Protein AF-H2YHG1-F1 (afdb_monomer_lite)

Secondary structure (DSSP, 8-state):
-B--SSEEEE-SS-----HHHHHHHHTTT-EEEE-SSSSS-EEE-TTEEEE----BHHHHT--HHHHHHHHHHHHHHHHHHTT---EE-SSSSEEETTEEEEEEEEEEETTEEEEEEEEESS--GGGGGGS----

Structure (mmCIF, N/CA/C/O backbone):
data_AF-H2YHG1-F1
#
_entry.id   AF-H2YHG1-F1
#
loop_
_atom_site.group_PDB
_atom_site.id
_atom_site.type_symbol
_atom_site.label_atom_id
_atom_site.label_alt_id
_atom_site.label_comp_id
_atom_site.label_asym_id
_atom_site.label_entity_id
_atom_site.label_seq_id
_atom_site.pdbx_PDB_ins_code
_atom_site.Cartn_x
_atom_site.Cartn_y
_atom_site.Cartn_z
_atom_site.occupancy
_atom_site.B_iso_or_equiv
_atom_site.auth_seq_id
_atom_site.auth_comp_id
_atom_site.auth_asym_id
_atom_site.auth_atom_id
_atom_site.pdbx_PDB_model_num
ATOM 1 N N . MET A 1 1 ? -12.413 3.888 -5.440 1.00 96.19 1 MET A N 1
ATOM 2 C CA . MET A 1 1 ? -11.566 2.732 -5.803 1.00 96.19 1 MET A CA 1
ATOM 3 C C . MET A 1 1 ? -11.054 2.979 -7.203 1.00 96.19 1 MET A C 1
ATOM 5 O O . MET A 1 1 ? -11.830 3.485 -8.004 1.00 96.19 1 MET A O 1
ATOM 9 N N . LEU A 1 2 ? -9.779 2.710 -7.462 1.00 98.62 2 LEU A N 1
ATOM 10 C CA . LEU A 1 2 ? -9.117 3.015 -8.731 1.00 98.62 2 LEU A CA 1
ATOM 11 C C . LEU A 1 2 ? -7.874 2.135 -8.916 1.00 98.62 2 LEU A C 1
ATOM 13 O O . LEU A 1 2 ? -7.530 1.347 -8.036 1.00 98.62 2 LEU A O 1
ATOM 17 N N . GLN A 1 3 ? -7.209 2.307 -10.052 1.00 98.62 3 GLN A N 1
ATOM 18 C CA . GLN A 1 3 ? -5.830 1.885 -10.285 1.00 98.62 3 GLN A CA 1
ATOM 19 C C . GLN A 1 3 ? -5.043 3.120 -10.735 1.00 98.62 3 GLN A C 1
ATOM 21 O O . GLN A 1 3 ? -5.648 4.072 -11.234 1.00 98.62 3 GLN A O 1
ATOM 26 N N . HIS A 1 4 ? -3.728 3.103 -10.548 1.00 98.56 4 HIS A N 1
ATOM 27 C CA . HIS A 1 4 ? -2.835 4.145 -11.057 1.00 98.56 4 HIS A CA 1
ATOM 28 C C . HIS A 1 4 ? -2.071 3.641 -12.275 1.00 98.56 4 HIS A C 1
ATOM 30 O O . HIS A 1 4 ? -1.904 2.430 -12.446 1.00 98.56 4 HIS A O 1
ATOM 36 N N . ASP A 1 5 ? -1.562 4.573 -13.073 1.00 98.38 5 ASP A N 1
ATOM 37 C CA . ASP A 1 5 ? -0.407 4.301 -13.925 1.00 98.38 5 ASP A CA 1
ATOM 38 C C . ASP A 1 5 ? 0.816 3.950 -13.048 1.00 98.38 5 ASP A C 1
ATOM 40 O O . ASP A 1 5 ? 0.804 4.242 -11.846 1.00 98.38 5 ASP A O 1
ATOM 44 N N . PRO A 1 6 ? 1.854 3.281 -13.589 1.00 98.50 6 PRO A N 1
ATOM 45 C CA . PRO A 1 6 ? 3.027 2.889 -12.812 1.00 98.50 6 PRO A CA 1
ATOM 46 C C . PRO A 1 6 ? 3.644 4.070 -12.051 1.00 98.50 6 PRO A C 1
ATOM 48 O O . PRO A 1 6 ? 4.132 5.023 -12.651 1.00 98.50 6 PRO A O 1
ATOM 51 N N . VAL A 1 7 ? 3.637 4.004 -10.720 1.00 98.38 7 VAL A N 1
ATOM 52 C CA . VAL A 1 7 ? 4.148 5.068 -9.851 1.00 98.38 7 VAL A CA 1
ATOM 53 C C . VAL A 1 7 ? 4.741 4.501 -8.569 1.00 98.38 7 VAL A C 1
ATOM 55 O O . VAL A 1 7 ? 4.136 3.685 -7.868 1.00 98.38 7 VAL A O 1
ATOM 58 N N . TYR A 1 8 ? 5.920 4.996 -8.213 1.00 97.06 8 TYR A N 1
ATOM 59 C CA . TYR A 1 8 ? 6.500 4.823 -6.894 1.00 97.06 8 TYR A CA 1
ATOM 60 C C . TYR A 1 8 ? 6.147 6.010 -6.014 1.00 97.06 8 TYR A C 1
ATOM 62 O O . TYR A 1 8 ? 6.361 7.167 -6.376 1.00 97.06 8 TYR A O 1
ATOM 70 N N . THR A 1 9 ? 5.629 5.732 -4.820 1.00 95.56 9 THR A N 1
ATOM 71 C CA . THR A 1 9 ? 5.363 6.778 -3.829 1.00 95.56 9 THR A CA 1
ATOM 72 C C . THR A 1 9 ? 6.234 6.584 -2.605 1.00 95.56 9 THR A C 1
ATOM 74 O O . THR A 1 9 ? 6.329 5.469 -2.096 1.00 95.56 9 THR A O 1
ATOM 77 N N . VAL A 1 10 ? 6.829 7.655 -2.086 1.00 93.62 10 VAL A N 1
ATOM 78 C CA . VAL A 1 10 ? 7.582 7.643 -0.821 1.00 93.62 10 VAL A CA 1
ATOM 79 C C . VAL A 1 10 ? 6.740 8.296 0.268 1.00 93.62 10 VAL A C 1
ATOM 81 O O . VAL A 1 10 ? 6.218 9.396 0.076 1.00 93.62 10 VAL A O 1
ATOM 84 N N . GLY A 1 11 ? 6.558 7.593 1.388 1.00 91.44 11 GLY A N 1
ATOM 85 C CA . GLY A 1 11 ? 5.838 8.102 2.556 1.00 91.44 11 GLY A CA 1
ATOM 86 C C . GLY A 1 11 ? 6.729 8.890 3.522 1.00 91.44 11 GLY A C 1
ATOM 87 O O . GLY A 1 11 ? 7.897 9.157 3.258 1.00 91.44 11 GLY A O 1
ATOM 88 N N . LEU A 1 12 ? 6.167 9.236 4.681 1.00 87.31 12 LEU A N 1
ATOM 89 C CA . LEU A 1 12 ? 6.824 10.023 5.732 1.00 87.31 12 LEU A CA 1
ATOM 90 C C . LEU A 1 12 ? 7.974 9.290 6.425 1.00 87.31 12 LEU A C 1
ATOM 92 O O . LEU A 1 12 ? 8.862 9.930 6.983 1.00 87.31 12 LEU A O 1
ATOM 96 N N . ARG A 1 13 ? 7.949 7.952 6.446 1.00 77.56 13 ARG A N 1
ATOM 97 C CA . ARG A 1 13 ? 9.102 7.181 6.910 1.00 77.56 13 ARG A CA 1
ATOM 98 C C . ARG A 1 13 ? 10.020 7.080 5.698 1.00 77.56 13 ARG A C 1
ATOM 100 O O . ARG A 1 13 ? 9.775 6.278 4.812 1.00 77.56 13 ARG A O 1
ATOM 107 N N . SER A 1 14 ? 11.020 7.940 5.600 1.00 62.66 14 SER A N 1
ATOM 108 C CA . SER A 1 14 ? 11.969 7.888 4.491 1.00 62.66 14 SER A CA 1
ATOM 109 C C . SER A 1 14 ? 13.241 7.171 4.932 1.00 62.66 14 SER A C 1
ATOM 111 O O . SER A 1 14 ? 13.917 7.632 5.854 1.00 62.66 14 SER A O 1
ATOM 113 N N . SER A 1 15 ? 13.618 6.098 4.235 1.00 60.28 15 SER A N 1
ATOM 114 C CA . SER A 1 15 ? 15.033 5.944 3.892 1.00 60.28 15 SER A CA 1
ATOM 115 C C . SER A 1 15 ? 15.397 7.108 2.964 1.00 60.28 15 SER A C 1
ATOM 117 O O . SER A 1 15 ? 14.546 7.579 2.206 1.00 60.28 15 SER A O 1
ATOM 119 N N . VAL A 1 16 ? 16.615 7.637 3.064 1.00 66.38 16 VAL A N 1
ATOM 120 C CA . VAL A 1 16 ? 17.085 8.710 2.176 1.00 66.38 16 VAL A CA 1
ATOM 121 C C . VAL A 1 16 ? 17.118 8.151 0.751 1.00 66.38 16 VAL A C 1
ATOM 123 O O . VAL A 1 16 ? 18.079 7.485 0.394 1.00 66.38 16 VAL A O 1
ATOM 126 N N . TYR A 1 17 ? 16.052 8.367 -0.028 1.00 80.94 17 TYR A N 1
ATOM 127 C CA . TYR A 1 17 ? 16.046 8.068 -1.459 1.00 80.94 17 TYR A CA 1
ATOM 128 C C . TYR A 1 17 ? 16.844 9.161 -2.160 1.00 80.94 17 TYR A C 1
ATOM 130 O O . TYR A 1 17 ? 16.461 10.335 -2.151 1.00 80.94 17 TYR A O 1
ATOM 138 N N . THR A 1 18 ? 17.981 8.764 -2.708 1.00 86.00 18 THR A N 1
ATOM 139 C CA . THR A 1 18 ? 18.874 9.626 -3.473 1.00 86.00 18 THR A CA 1
ATOM 140 C C . THR A 1 18 ? 18.242 10.003 -4.813 1.00 86.00 18 THR A C 1
ATOM 142 O O . THR A 1 18 ? 17.401 9.282 -5.354 1.00 86.00 18 THR A O 1
ATOM 145 N N . GLU A 1 19 ? 18.687 11.118 -5.393 1.00 88.06 19 GLU A N 1
ATOM 146 C CA . GLU A 1 19 ? 18.271 11.534 -6.742 1.00 88.06 19 GLU A CA 1
ATOM 147 C C . GLU A 1 19 ? 18.597 10.469 -7.804 1.00 88.06 19 GLU A C 1
ATOM 149 O O . GLU A 1 19 ? 17.872 10.323 -8.789 1.00 88.06 19 GLU A O 1
ATOM 154 N N . GLN A 1 20 ? 19.656 9.679 -7.588 1.00 90.81 20 GLN A N 1
ATOM 155 C CA . GLN A 1 20 ? 20.024 8.578 -8.476 1.00 90.81 20 GLN A CA 1
ATOM 156 C C . GLN A 1 20 ? 19.014 7.427 -8.413 1.00 90.81 20 GLN A C 1
ATOM 158 O O . GLN A 1 20 ? 18.639 6.887 -9.453 1.00 90.81 20 GLN A O 1
ATOM 163 N N . GLU A 1 21 ? 18.564 7.040 -7.218 1.00 90.56 21 GLU A N 1
ATOM 164 C CA . GLU A 1 21 ? 17.547 5.995 -7.062 1.00 90.56 21 GLU A CA 1
ATOM 165 C C . GLU A 1 21 ? 16.213 6.425 -7.678 1.00 90.56 21 GLU A C 1
ATOM 167 O O . GLU A 1 21 ? 15.596 5.639 -8.389 1.00 90.56 21 GLU A O 1
ATOM 172 N N . GLU A 1 22 ? 15.804 7.680 -7.480 1.00 93.06 22 GLU A N 1
ATOM 173 C CA . GLU A 1 22 ? 14.632 8.259 -8.148 1.00 93.06 22 GLU A CA 1
ATOM 174 C C . GLU A 1 22 ? 14.779 8.226 -9.676 1.00 93.06 22 GLU A C 1
ATOM 176 O O . GLU A 1 22 ? 13.899 7.720 -10.372 1.00 93.06 22 GLU A O 1
ATOM 181 N N . SER A 1 23 ? 15.923 8.671 -10.201 1.00 94.06 23 SER A N 1
ATOM 182 C CA . SER A 1 23 ? 16.199 8.662 -11.644 1.00 94.06 23 SER A CA 1
ATOM 183 C C . SER A 1 23 ? 16.145 7.253 -12.243 1.00 94.06 23 SER A C 1
ATOM 185 O O . SER A 1 23 ? 15.634 7.071 -13.347 1.00 94.06 23 SER A O 1
ATOM 187 N N . ASN A 1 24 ? 16.615 6.238 -11.513 1.00 93.88 24 ASN A N 1
ATOM 188 C CA . ASN A 1 24 ? 16.555 4.843 -11.955 1.00 93.88 24 ASN A CA 1
ATOM 189 C C . ASN A 1 24 ? 15.110 4.332 -12.085 1.00 93.88 24 ASN A C 1
ATOM 191 O O . ASN A 1 24 ? 14.827 3.523 -12.969 1.00 93.88 24 ASN A O 1
ATOM 195 N N . LEU A 1 25 ? 14.205 4.787 -11.212 1.00 94.75 25 LEU A N 1
ATOM 196 C CA . LEU A 1 25 ? 12.787 4.418 -11.247 1.00 94.75 25 LEU A CA 1
ATOM 197 C C . LEU A 1 25 ? 12.034 5.171 -12.354 1.00 94.75 25 LEU A C 1
ATOM 199 O O . LEU A 1 25 ? 11.223 4.568 -13.055 1.00 94.75 25 LEU A O 1
ATOM 203 N N . LEU A 1 26 ? 12.368 6.443 -12.584 1.00 95.06 26 LEU A N 1
ATOM 204 C CA . LEU A 1 26 ? 11.845 7.213 -13.719 1.00 95.06 26 LEU A CA 1
ATOM 205 C C . LEU A 1 26 ? 12.268 6.599 -15.064 1.00 95.06 26 LEU A C 1
ATOM 207 O O . LEU A 1 26 ? 11.465 6.489 -15.989 1.00 95.06 26 LEU A O 1
ATOM 211 N N . ALA A 1 27 ? 13.515 6.127 -15.169 1.00 96.69 27 ALA A N 1
ATOM 212 C CA . ALA A 1 27 ? 14.066 5.555 -16.400 1.00 96.69 27 ALA A CA 1
ATOM 213 C C . ALA A 1 27 ? 13.367 4.263 -16.865 1.00 96.69 27 ALA A C 1
ATOM 215 O O . ALA A 1 27 ? 13.462 3.906 -18.038 1.00 96.69 27 ALA A O 1
ATOM 216 N N . ILE A 1 28 ? 12.661 3.563 -15.969 1.00 95.19 28 ILE A N 1
ATOM 217 C CA . ILE A 1 28 ? 11.877 2.362 -16.303 1.00 95.19 28 ILE A CA 1
ATOM 218 C C . ILE A 1 28 ? 10.403 2.671 -16.607 1.00 95.19 28 ILE A C 1
ATOM 220 O O . ILE A 1 28 ? 9.607 1.746 -16.757 1.00 95.19 28 ILE A O 1
ATOM 224 N N . GLY A 1 29 ? 10.042 3.953 -16.722 1.00 95.56 29 GLY A N 1
ATOM 225 C CA . GLY A 1 29 ? 8.708 4.394 -17.126 1.00 95.56 29 GLY A CA 1
ATOM 226 C C . GLY A 1 29 ? 7.680 4.441 -15.996 1.00 95.56 29 GLY A C 1
ATOM 227 O O . GLY A 1 29 ? 6.487 4.403 -16.284 1.00 95.56 29 GLY A O 1
ATOM 228 N N . ALA A 1 30 ? 8.120 4.499 -14.736 1.00 97.50 30 ALA A N 1
ATOM 229 C CA . ALA A 1 30 ? 7.243 4.770 -13.601 1.00 97.50 30 ALA A CA 1
ATOM 230 C C . ALA A 1 30 ? 7.432 6.202 -13.102 1.00 97.50 30 ALA A C 1
ATOM 232 O O . ALA A 1 30 ? 8.556 6.690 -13.045 1.00 97.50 30 ALA A O 1
ATOM 233 N N . ASP A 1 31 ? 6.353 6.841 -12.665 1.00 97.81 31 ASP A N 1
ATOM 234 C CA . ASP A 1 31 ? 6.428 8.119 -11.962 1.00 97.81 31 ASP A CA 1
ATOM 235 C C . ASP A 1 31 ? 7.051 7.948 -10.568 1.00 97.81 31 ASP A C 1
ATOM 237 O O . ASP A 1 31 ? 7.043 6.862 -9.977 1.00 97.81 31 ASP A O 1
ATOM 241 N N . PHE A 1 32 ? 7.552 9.044 -9.998 1.00 96.12 32 PHE A N 1
ATOM 242 C CA . PHE A 1 32 ? 8.066 9.077 -8.631 1.00 96.12 32 PHE A CA 1
ATOM 243 C C . PHE A 1 32 ? 7.479 10.259 -7.861 1.00 96.12 32 PHE A C 1
ATOM 245 O O . PHE A 1 32 ? 7.607 11.413 -8.265 1.00 96.12 32 PHE A O 1
ATOM 252 N N . VAL A 1 33 ? 6.826 9.982 -6.730 1.00 95.31 33 VAL A N 1
ATOM 253 C CA . VAL A 1 33 ? 6.099 11.002 -5.965 1.00 95.31 33 VAL A CA 1
ATOM 254 C C . VAL A 1 33 ? 6.406 10.908 -4.475 1.00 95.31 33 VAL A C 1
ATOM 256 O O . VAL A 1 33 ? 6.240 9.872 -3.830 1.00 95.31 33 VAL A O 1
ATOM 259 N N . ARG A 1 34 ? 6.785 12.037 -3.877 1.00 93.31 34 ARG A N 1
ATOM 260 C CA . ARG A 1 34 ? 6.887 12.183 -2.418 1.00 93.31 34 ARG A CA 1
ATOM 261 C C . ARG A 1 34 ? 5.516 12.543 -1.852 1.00 93.31 34 ARG A C 1
ATOM 263 O O . ARG A 1 34 ? 4.844 13.439 -2.352 1.00 93.31 34 ARG A O 1
ATOM 270 N N . THR A 1 35 ? 5.089 11.844 -0.808 1.00 94.44 35 THR A N 1
ATOM 271 C CA . THR A 1 35 ? 3.728 11.937 -0.260 1.00 94.44 35 THR A CA 1
ATOM 272 C C . THR A 1 35 ? 3.748 12.101 1.258 1.00 94.44 35 THR A C 1
ATOM 274 O O . THR A 1 35 ? 4.760 11.879 1.916 1.00 94.44 35 THR A O 1
ATOM 277 N N . ASN A 1 36 ? 2.602 12.458 1.838 1.00 93.19 36 ASN A N 1
ATOM 278 C CA . ASN A 1 36 ? 2.436 12.600 3.286 1.00 93.19 36 ASN A CA 1
ATOM 279 C C . ASN A 1 36 ? 1.793 11.375 3.967 1.00 93.19 36 ASN A C 1
ATOM 281 O O . ASN A 1 36 ? 1.342 11.493 5.105 1.00 93.19 36 ASN A O 1
ATOM 285 N N . ARG A 1 37 ? 1.718 10.207 3.308 1.00 93.44 37 ARG A N 1
ATOM 286 C CA . ARG A 1 37 ? 1.225 8.971 3.950 1.00 93.44 37 ARG A CA 1
ATOM 287 C C . ARG A 1 37 ? 2.252 8.383 4.910 1.00 93.44 37 ARG A C 1
ATOM 289 O O . ARG A 1 37 ? 3.454 8.560 4.732 1.00 93.44 37 ARG A O 1
ATOM 296 N N . GLY A 1 38 ? 1.795 7.596 5.880 1.00 91.31 38 GLY A N 1
ATOM 297 C CA . GLY A 1 38 ? 2.682 6.715 6.639 1.00 91.31 38 GLY A CA 1
ATOM 298 C C . GLY A 1 38 ? 3.373 5.653 5.764 1.00 91.31 38 GLY A C 1
ATOM 299 O O . GLY A 1 38 ? 2.949 5.367 4.641 1.00 91.31 38 GLY A O 1
ATOM 300 N N . GLY A 1 39 ? 4.423 5.037 6.312 1.00 89.94 39 GLY A N 1
ATOM 301 C CA . GLY A 1 39 ? 5.183 3.958 5.662 1.00 89.94 39 GLY A CA 1
ATOM 302 C C . GLY A 1 39 ? 6.372 4.440 4.822 1.00 89.94 39 GLY A C 1
ATOM 303 O O . GLY A 1 39 ? 6.580 5.644 4.680 1.00 89.94 39 GLY A O 1
ATOM 304 N N . LEU A 1 40 ? 7.150 3.475 4.310 1.00 91.44 40 LEU A N 1
ATOM 305 C CA . LEU A 1 40 ? 8.279 3.691 3.388 1.00 91.44 40 LEU A CA 1
ATOM 306 C C . LEU A 1 40 ? 7.791 3.825 1.933 1.00 91.44 40 LEU A C 1
ATOM 308 O O . LEU A 1 40 ? 6.609 4.088 1.681 1.00 91.44 40 LEU A O 1
ATOM 312 N N . ILE A 1 41 ? 8.693 3.638 0.971 1.00 93.94 41 ILE A N 1
ATOM 313 C CA . ILE A 1 41 ? 8.368 3.533 -0.450 1.00 93.94 41 ILE A CA 1
ATOM 314 C C . ILE A 1 41 ? 7.405 2.367 -0.743 1.00 93.94 41 ILE A C 1
ATOM 316 O O . ILE A 1 41 ? 7.399 1.346 -0.052 1.00 93.94 41 ILE A O 1
ATOM 320 N N . THR A 1 42 ? 6.556 2.535 -1.755 1.00 95.75 42 THR A N 1
ATOM 321 C CA . THR A 1 42 ? 5.714 1.476 -2.324 1.00 95.75 42 THR A CA 1
ATOM 322 C C . THR A 1 42 ? 5.478 1.729 -3.811 1.00 95.75 42 THR A C 1
ATOM 324 O O . THR A 1 42 ? 5.770 2.823 -4.298 1.00 95.75 42 THR A O 1
ATOM 327 N N . PHE A 1 43 ? 4.930 0.735 -4.503 1.00 97.50 43 PHE A N 1
ATOM 328 C CA . PHE A 1 43 ? 4.550 0.809 -5.908 1.00 97.50 43 PHE A CA 1
ATOM 329 C C . PHE A 1 43 ? 3.029 0.714 -6.072 1.00 97.50 43 PHE A C 1
ATOM 331 O O . PHE A 1 43 ? 2.371 -0.078 -5.386 1.00 97.50 43 PHE A O 1
ATOM 338 N N . HIS A 1 44 ? 2.501 1.482 -7.025 1.00 98.38 44 HIS A N 1
ATOM 339 C CA . HIS A 1 44 ? 1.153 1.344 -7.560 1.00 98.38 44 HIS A CA 1
ATOM 340 C C . HIS A 1 44 ? 1.193 1.255 -9.081 1.00 98.38 44 HIS A C 1
ATOM 342 O O . HIS A 1 44 ? 2.028 1.885 -9.718 1.00 98.38 44 HIS A O 1
ATOM 348 N N . GLY A 1 45 ? 0.270 0.497 -9.664 1.00 98.38 45 GLY A N 1
ATOM 349 C CA . GLY A 1 45 ? 0.181 0.351 -11.109 1.00 98.38 45 GLY A CA 1
ATOM 350 C C . GLY A 1 45 ? -1.007 -0.510 -11.538 1.00 98.38 45 GLY A C 1
ATOM 351 O O . GLY A 1 45 ? -1.794 -0.952 -10.687 1.00 98.38 45 GLY A O 1
ATOM 352 N N . PRO A 1 46 ? -1.125 -0.793 -12.845 1.00 98.56 46 PRO A N 1
ATOM 353 C CA . PRO A 1 46 ? -2.153 -1.675 -13.377 1.00 98.56 46 PRO A CA 1
ATOM 354 C C . PRO A 1 46 ? -2.151 -3.051 -12.697 1.00 98.56 46 PRO A C 1
ATOM 356 O O . PRO A 1 46 ? -1.104 -3.628 -12.405 1.00 98.56 46 PRO A O 1
ATOM 359 N N . GLY A 1 47 ? -3.344 -3.578 -12.437 1.00 98.44 47 GLY A N 1
ATOM 360 C CA . GLY A 1 47 ? -3.566 -4.820 -11.699 1.00 98.44 47 GLY A CA 1
ATOM 361 C C . GLY A 1 47 ? -3.621 -4.657 -10.176 1.00 98.44 47 GLY A C 1
ATOM 362 O O . GLY A 1 47 ? -4.017 -5.603 -9.492 1.00 98.44 47 GLY A O 1
ATOM 363 N N . GLN A 1 48 ? -3.301 -3.480 -9.632 1.00 98.75 48 GLN A N 1
ATOM 364 C CA . GLN A 1 48 ? -3.388 -3.208 -8.198 1.00 98.75 48 GLN A CA 1
ATOM 365 C C . GLN A 1 48 ? -4.640 -2.393 -7.860 1.00 98.75 48 GLN A C 1
ATOM 367 O O . GLN A 1 48 ? -4.822 -1.277 -8.345 1.00 98.75 48 GLN A O 1
ATOM 372 N N . LEU A 1 49 ? -5.499 -2.919 -6.984 1.00 98.75 49 LEU A N 1
ATOM 373 C CA . LEU A 1 49 ? -6.661 -2.185 -6.493 1.00 98.75 49 LEU A CA 1
ATOM 374 C C . LEU A 1 49 ? -6.231 -1.196 -5.407 1.00 98.75 49 LEU A C 1
ATOM 376 O O . LEU A 1 49 ? -5.891 -1.591 -4.292 1.00 98.75 49 LEU A O 1
ATOM 380 N N . VAL A 1 50 ? -6.329 0.095 -5.711 1.00 98.75 50 VAL A N 1
ATOM 381 C CA . VAL A 1 50 ? -6.074 1.172 -4.754 1.00 98.75 50 VAL A CA 1
ATOM 382 C C . VAL A 1 50 ? -7.396 1.731 -4.239 1.00 98.75 50 VAL A C 1
ATOM 384 O O . VAL A 1 50 ? -8.322 2.072 -4.990 1.00 98.75 50 VAL A O 1
ATOM 387 N N . VAL A 1 51 ? -7.499 1.837 -2.918 1.00 98.69 51 VAL A N 1
ATOM 388 C CA . VAL A 1 51 ? -8.685 2.354 -2.236 1.00 98.69 51 VAL A CA 1
ATOM 389 C C . VAL A 1 51 ? -8.261 3.471 -1.307 1.00 98.69 51 VAL A C 1
ATOM 391 O O . VAL A 1 51 ? -7.376 3.275 -0.482 1.00 98.69 51 VAL A O 1
ATOM 394 N N . TYR A 1 52 ? -8.932 4.617 -1.415 1.00 98.44 52 TYR A N 1
ATOM 395 C CA . TYR A 1 52 ? -8.744 5.765 -0.534 1.00 98.44 52 TYR A CA 1
ATOM 396 C C . TYR A 1 52 ? -10.020 6.040 0.265 1.00 98.44 52 TYR A C 1
ATOM 398 O O . TYR A 1 52 ? -10.859 6.822 -0.188 1.00 98.44 52 TYR A O 1
ATOM 406 N N . PRO A 1 53 ? -10.236 5.376 1.416 1.00 97.69 53 PRO A N 1
ATOM 407 C CA . PRO A 1 53 ? -11.381 5.680 2.258 1.00 97.69 53 PRO A CA 1
ATOM 408 C C . PRO A 1 53 ? -11.147 7.027 2.950 1.00 97.69 53 PRO A C 1
ATOM 410 O O . PRO A 1 53 ? -10.244 7.176 3.777 1.00 97.69 53 PRO A O 1
ATOM 413 N N . ILE A 1 54 ? -11.958 8.018 2.577 1.00 98.06 54 ILE A N 1
ATOM 414 C CA . ILE A 1 54 ? -11.932 9.372 3.136 1.00 98.06 54 ILE A CA 1
ATOM 415 C C . ILE A 1 54 ? -13.028 9.463 4.197 1.00 98.06 54 ILE A C 1
ATOM 417 O O . ILE A 1 54 ? -14.198 9.682 3.886 1.00 98.06 54 ILE A O 1
ATOM 421 N N . PHE A 1 55 ? -12.651 9.259 5.456 1.00 97.94 55 PHE A N 1
ATOM 422 C CA . PHE A 1 55 ? -13.555 9.212 6.599 1.00 97.94 55 PHE A CA 1
ATOM 423 C C . PHE A 1 55 ? -13.172 10.238 7.653 1.00 97.94 55 PHE A C 1
ATOM 425 O O . PHE A 1 55 ? -11.996 10.502 7.889 1.00 97.94 55 PHE A O 1
ATOM 432 N N . ASN A 1 56 ? -14.183 10.781 8.331 1.00 98.19 56 ASN A N 1
ATOM 433 C CA . ASN A 1 56 ? -13.992 11.619 9.507 1.00 98.19 56 ASN A CA 1
ATOM 434 C C . ASN A 1 56 ? -13.951 10.741 10.767 1.00 98.19 56 ASN A C 1
ATOM 436 O O . ASN A 1 56 ? -14.972 10.500 11.411 1.00 98.19 56 ASN A O 1
ATOM 440 N N . LEU A 1 57 ? -12.754 10.281 11.125 1.00 97.38 57 LEU A N 1
ATOM 441 C CA . LEU A 1 57 ? -12.505 9.459 12.308 1.00 97.38 57 LEU A CA 1
ATOM 442 C C . LEU A 1 57 ? -12.892 10.171 13.608 1.00 97.38 57 LEU A C 1
ATOM 444 O O . LEU A 1 57 ? -13.356 9.525 14.542 1.00 97.38 57 LEU A O 1
ATOM 448 N N . GLY A 1 58 ? -12.754 11.501 13.657 1.00 94.38 58 GLY A N 1
ATOM 449 C CA . GLY A 1 58 ? -13.165 12.300 14.813 1.00 94.38 58 GLY A CA 1
ATOM 450 C C . GLY A 1 58 ? -14.672 12.216 15.063 1.00 94.38 58 GLY A C 1
ATOM 451 O O . GLY A 1 58 ? -15.099 11.971 16.189 1.00 94.38 58 GLY A O 1
ATOM 452 N N . ALA A 1 59 ? -15.474 12.335 14.001 1.00 96.94 59 ALA A N 1
ATOM 453 C CA . ALA A 1 59 ? -16.925 12.157 14.073 1.00 96.94 59 ALA A CA 1
ATOM 454 C C . ALA A 1 59 ? -17.319 10.711 14.419 1.00 96.94 59 ALA A C 1
ATOM 456 O O . ALA A 1 59 ? -18.286 10.490 15.143 1.00 96.94 59 ALA A O 1
ATOM 457 N N . MET A 1 60 ? -16.541 9.734 13.946 1.00 96.62 60 MET A N 1
ATOM 458 C CA . MET A 1 60 ? -16.735 8.311 14.242 1.00 96.62 60 MET A CA 1
ATOM 459 C C . MET A 1 60 ? -16.225 7.902 15.631 1.00 96.62 60 MET A C 1
ATOM 461 O O . MET A 1 60 ? -16.452 6.768 16.040 1.00 96.62 60 MET A O 1
ATOM 465 N N . LYS A 1 61 ? -15.539 8.803 16.352 1.00 95.50 61 LYS A N 1
ATOM 466 C CA . LYS A 1 61 ? -14.833 8.516 17.612 1.00 95.50 61 LYS A CA 1
ATOM 467 C C . LYS A 1 61 ? -13.868 7.326 17.490 1.00 95.50 61 LYS A C 1
ATOM 469 O O . LYS A 1 61 ? -13.702 6.566 18.437 1.00 95.50 61 LYS A O 1
ATOM 474 N N . LEU A 1 62 ? -13.235 7.185 16.324 1.00 96.75 62 LEU A N 1
ATOM 475 C CA . LEU A 1 62 ? -12.373 6.059 15.977 1.00 96.75 62 LEU A CA 1
ATOM 476 C C . LEU A 1 62 ? -10.897 6.469 16.032 1.00 96.75 62 LEU A C 1
ATOM 478 O O . LEU A 1 62 ? -10.500 7.489 15.466 1.00 96.75 62 LEU A O 1
ATOM 482 N N . GLY A 1 63 ? -10.060 5.672 16.695 1.00 97.00 63 GLY A N 1
ATOM 483 C CA . GLY A 1 63 ? -8.613 5.895 16.698 1.00 97.00 63 GLY A CA 1
ATOM 484 C C . GLY A 1 63 ? -7.967 5.496 15.366 1.00 97.00 63 GLY A C 1
ATOM 485 O O . GLY A 1 63 ? -8.422 4.571 14.704 1.00 97.00 63 GLY A O 1
ATOM 486 N N . VAL A 1 64 ? -6.847 6.125 14.985 1.00 95.62 64 VAL A N 1
ATOM 487 C CA . VAL A 1 64 ? -6.143 5.787 13.724 1.00 95.62 64 VAL A CA 1
ATOM 488 C C . VAL A 1 64 ? -5.676 4.328 13.697 1.00 95.62 64 VAL A C 1
ATOM 490 O O . VAL A 1 64 ? -5.773 3.670 12.668 1.00 95.62 64 VAL A O 1
ATOM 493 N N . ARG A 1 65 ? -5.192 3.803 14.830 1.00 95.44 65 ARG A N 1
ATOM 494 C CA . ARG A 1 65 ? -4.775 2.394 14.938 1.00 95.44 65 ARG A CA 1
ATOM 495 C C . ARG A 1 65 ? -5.947 1.435 14.756 1.00 95.44 65 ARG A C 1
ATOM 497 O O . ARG A 1 65 ? -5.808 0.443 14.055 1.00 95.44 65 ARG A O 1
ATOM 504 N N . GLU A 1 66 ? -7.086 1.754 15.360 1.00 97.25 66 GLU A N 1
ATOM 505 C CA . GLU A 1 66 ? -8.309 0.963 15.230 1.00 97.25 66 GLU A CA 1
ATOM 506 C C . GLU A 1 66 ? -8.848 1.019 13.798 1.00 97.25 66 GLU A C 1
ATOM 508 O O . GLU A 1 66 ? -9.198 -0.005 13.229 1.00 97.25 66 GLU A O 1
ATOM 513 N N . TYR A 1 67 ? -8.812 2.191 13.164 1.00 97.88 67 TYR A N 1
ATOM 514 C CA . TYR A 1 67 ? -9.141 2.341 11.751 1.00 97.88 67 TYR A CA 1
ATOM 515 C C . TYR A 1 67 ? -8.271 1.452 10.849 1.00 97.88 67 TYR A C 1
ATOM 517 O O . TYR A 1 67 ? -8.805 0.716 10.024 1.00 97.88 67 TYR A O 1
ATOM 525 N N . VAL A 1 68 ? -6.944 1.471 11.028 1.00 97.44 68 VAL A N 1
ATOM 526 C CA . VAL A 1 68 ? -6.029 0.592 10.277 1.00 97.44 68 VAL A CA 1
ATOM 527 C C . VAL A 1 68 ? -6.341 -0.881 10.546 1.00 97.44 68 VAL A C 1
ATOM 529 O O . VAL A 1 68 ? -6.429 -1.657 9.601 1.00 97.44 68 VAL A O 1
ATOM 532 N N . TYR A 1 69 ? -6.599 -1.251 11.802 1.00 97.94 69 TYR A N 1
ATOM 533 C CA . TYR A 1 69 ? -6.987 -2.613 12.164 1.00 97.94 69 TYR A CA 1
ATOM 534 C C . TYR A 1 69 ? -8.254 -3.074 11.426 1.00 97.94 69 TYR A C 1
ATOM 536 O O . TYR A 1 69 ? -8.300 -4.205 10.944 1.00 97.94 69 TYR A O 1
ATOM 544 N N . GLN A 1 70 ? -9.262 -2.204 11.292 1.00 98.06 70 GLN A N 1
ATOM 545 C CA . GLN A 1 70 ? -10.497 -2.500 10.556 1.00 98.06 70 GLN A CA 1
ATOM 546 C C . GLN A 1 70 ? -10.271 -2.616 9.042 1.00 98.06 70 GLN A C 1
ATOM 548 O O . GLN A 1 70 ? -10.910 -3.436 8.378 1.00 98.06 70 GLN A O 1
ATOM 553 N N . LEU A 1 71 ? -9.343 -1.836 8.477 1.00 98.25 71 LEU A N 1
ATOM 554 C CA . LEU A 1 71 ? -8.935 -2.018 7.083 1.00 98.25 71 LEU A CA 1
ATOM 555 C C . LEU A 1 71 ? -8.257 -3.376 6.880 1.00 98.25 71 LEU A C 1
ATOM 557 O O . LEU A 1 71 ? -8.577 -4.067 5.915 1.00 98.25 71 LEU A O 1
ATOM 561 N N . GLU A 1 72 ? -7.350 -3.773 7.778 1.00 98.62 72 GLU A N 1
ATOM 562 C CA . GLU A 1 72 ? -6.699 -5.091 7.728 1.00 98.62 72 GLU A CA 1
ATOM 563 C C . GLU A 1 72 ? -7.741 -6.204 7.813 1.00 98.62 72 GLU A C 1
ATOM 565 O O . GLU A 1 72 ? -7.740 -7.107 6.981 1.00 98.62 72 GLU A O 1
ATOM 570 N N . GLU A 1 73 ? -8.697 -6.083 8.736 1.00 98.62 73 GLU A N 1
ATOM 571 C CA . GLU A 1 73 ? -9.791 -7.043 8.899 1.00 98.62 73 GLU A CA 1
ATOM 572 C C . GLU A 1 73 ? -10.640 -7.164 7.630 1.00 98.62 73 GLU A C 1
ATOM 574 O O . GLU A 1 73 ? -11.018 -8.255 7.214 1.00 98.62 73 GLU A O 1
ATOM 579 N N . THR A 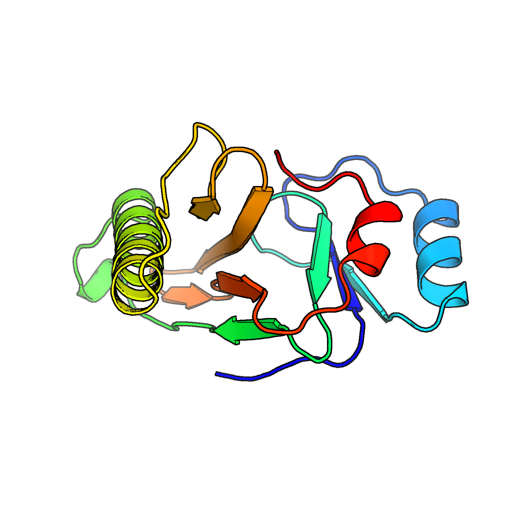1 74 ? -10.910 -6.041 6.964 1.00 98.44 74 THR A N 1
ATOM 580 C CA . THR A 1 74 ? -11.670 -6.025 5.707 1.00 98.44 74 THR A CA 1
ATOM 581 C C . THR A 1 74 ? -10.958 -6.825 4.615 1.00 98.44 74 THR A C 1
ATOM 583 O O . THR A 1 74 ? -11.602 -7.566 3.870 1.00 98.44 74 THR A O 1
ATOM 586 N N . ILE A 1 75 ? -9.633 -6.700 4.520 1.00 98.69 75 ILE A N 1
ATOM 587 C CA . ILE A 1 75 ? -8.839 -7.435 3.531 1.00 98.69 75 ILE A CA 1
ATOM 588 C C . ILE A 1 75 ? -8.688 -8.909 3.918 1.00 98.69 75 ILE A C 1
ATOM 590 O O . ILE A 1 75 ? -8.789 -9.761 3.042 1.00 98.69 75 ILE A O 1
ATOM 594 N N . ILE A 1 76 ? -8.526 -9.235 5.201 1.00 98.81 76 ILE A N 1
ATOM 595 C CA . ILE A 1 76 ? -8.480 -10.627 5.680 1.00 98.81 76 ILE A CA 1
ATOM 596 C C . ILE A 1 76 ? -9.790 -11.355 5.350 1.00 98.81 76 ILE A C 1
ATOM 598 O O . ILE A 1 76 ? -9.765 -12.413 4.724 1.00 98.81 76 ILE A O 1
ATOM 602 N N . ASN A 1 77 ? -10.936 -10.736 5.648 1.00 98.69 77 ASN A N 1
ATOM 603 C CA . ASN A 1 77 ? -12.250 -11.270 5.283 1.00 98.69 77 ASN A CA 1
ATOM 604 C C . ASN A 1 77 ? -12.412 -11.429 3.762 1.00 98.69 77 ASN A C 1
ATOM 606 O O . ASN A 1 77 ? -13.052 -12.367 3.283 1.00 98.69 77 ASN A O 1
ATOM 610 N N . LEU A 1 78 ? -11.833 -10.521 2.969 1.00 98.38 78 LEU A N 1
ATOM 611 C CA . LEU A 1 78 ? -11.801 -10.672 1.517 1.00 98.38 78 LEU A CA 1
ATOM 612 C C . LEU A 1 78 ? -10.967 -11.893 1.103 1.00 98.38 78 LEU A C 1
ATOM 614 O O . LEU A 1 78 ? -11.436 -12.670 0.276 1.00 98.38 78 LEU A O 1
ATOM 618 N N . CYS A 1 79 ? -9.778 -12.088 1.677 1.00 98.44 79 CYS A N 1
ATOM 619 C CA . CYS A 1 79 ? -8.932 -13.256 1.424 1.00 98.44 79 CYS A CA 1
ATOM 620 C C . CYS A 1 79 ? -9.665 -14.570 1.740 1.00 98.44 79 CYS A C 1
ATOM 622 O O . CYS A 1 79 ? -9.669 -15.472 0.899 1.00 98.44 79 CYS A O 1
ATOM 624 N N . GLU A 1 80 ? -10.368 -14.655 2.875 1.00 98.25 80 GLU A N 1
ATOM 625 C CA . GLU A 1 80 ? -11.153 -15.843 3.241 1.00 98.25 80 GLU A CA 1
ATOM 626 C C . GLU A 1 80 ? -12.215 -16.192 2.193 1.00 98.25 80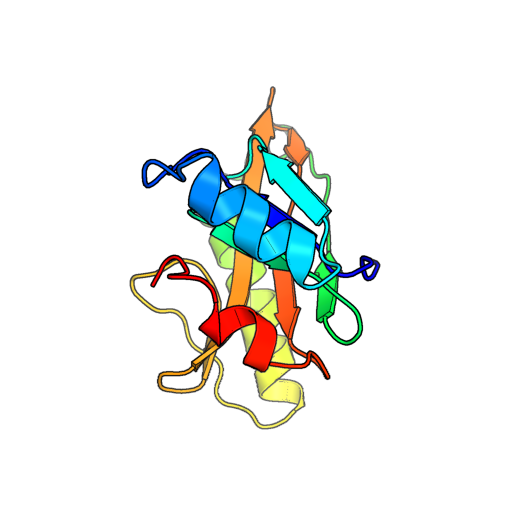 GLU A C 1
ATOM 628 O O . GLU A 1 80 ? -12.392 -17.362 1.846 1.00 98.25 80 GLU A O 1
ATOM 633 N N . ARG A 1 81 ? -12.884 -15.188 1.609 1.00 98.31 81 ARG A N 1
ATOM 634 C CA . ARG A 1 81 ? -13.866 -15.411 0.531 1.00 98.31 81 ARG A CA 1
ATOM 635 C C . ARG A 1 81 ? -13.249 -16.048 -0.717 1.00 98.31 81 ARG A C 1
ATOM 637 O O . ARG A 1 81 ? -13.957 -16.731 -1.455 1.00 98.31 81 ARG A O 1
ATOM 644 N N . TYR A 1 82 ? -11.949 -15.854 -0.935 1.00 97.88 82 TYR A N 1
ATOM 645 C CA . TYR A 1 82 ? -11.165 -16.508 -1.987 1.00 97.88 82 TYR A CA 1
ATOM 646 C C . TYR A 1 82 ? -10.444 -17.777 -1.510 1.00 97.88 82 TYR A C 1
ATOM 648 O O . TYR A 1 82 ? -9.671 -18.354 -2.271 1.00 97.88 82 TYR A O 1
ATOM 656 N N . LYS A 1 83 ? -10.724 -18.251 -0.288 1.00 98.12 83 LYS A N 1
ATOM 657 C CA . LYS A 1 83 ? -10.077 -19.413 0.346 1.00 98.12 83 LYS A CA 1
ATOM 658 C C . LYS A 1 83 ? -8.565 -19.231 0.528 1.00 98.12 83 LYS A C 1
ATOM 660 O O . LYS A 1 83 ? -7.810 -20.199 0.476 1.00 98.12 83 LYS A O 1
ATOM 665 N N . LEU A 1 84 ? -8.135 -17.989 0.734 1.00 98.06 84 LEU A N 1
ATOM 666 C CA . LEU A 1 84 ? -6.763 -17.622 1.063 1.00 98.06 84 LEU A CA 1
ATOM 667 C C . LEU A 1 84 ? -6.679 -17.275 2.552 1.00 98.06 84 LEU A C 1
ATOM 669 O O . LEU A 1 84 ? -7.554 -16.590 3.078 1.00 98.06 84 LEU A O 1
ATOM 673 N N . HIS A 1 85 ? -5.613 -17.716 3.218 1.00 98.12 85 HIS A N 1
ATOM 674 C CA . HIS A 1 85 ? -5.350 -17.362 4.612 1.00 98.12 85 HIS A CA 1
ATOM 675 C C . HIS A 1 85 ? -4.598 -16.028 4.672 1.00 98.12 85 HIS A C 1
ATOM 677 O O . HIS A 1 85 ? -3.376 -15.991 4.520 1.00 98.12 85 HIS A O 1
ATOM 683 N N . GLY A 1 86 ? -5.350 -14.937 4.829 1.00 98.38 86 GLY A N 1
ATOM 684 C CA . GLY A 1 86 ? -4.800 -13.607 5.071 1.00 98.38 86 GLY A CA 1
ATOM 685 C C . GLY A 1 86 ? -4.543 -13.383 6.559 1.00 98.38 86 GLY A C 1
ATOM 686 O O . GLY A 1 86 ? -5.388 -13.713 7.385 1.00 98.38 86 GLY A O 1
ATOM 687 N N . GLU A 1 87 ? -3.411 -12.784 6.912 1.00 98.19 87 GLU A N 1
ATOM 688 C CA . GLU A 1 87 ? -3.052 -12.509 8.302 1.00 98.19 87 GLU A CA 1
ATOM 689 C C . GLU A 1 87 ? -2.384 -11.144 8.488 1.00 98.19 87 GLU A C 1
ATOM 691 O O . GLU A 1 87 ? -1.908 -10.505 7.545 1.00 98.19 87 GLU A O 1
ATOM 696 N N . ARG A 1 88 ? -2.367 -10.683 9.740 1.00 97.62 88 ARG A N 1
ATOM 697 C CA . ARG A 1 88 ? -1.598 -9.506 10.156 1.00 97.62 88 ARG A CA 1
ATOM 698 C C . ARG A 1 88 ? -0.182 -9.928 10.517 1.00 97.62 88 ARG A C 1
ATOM 700 O O . ARG A 1 88 ? 0.035 -11.040 10.986 1.00 97.62 88 ARG A O 1
ATOM 707 N N . SER A 1 89 ? 0.758 -8.999 10.413 1.00 94.56 89 SER A N 1
ATOM 708 C CA . SER A 1 89 ? 2.114 -9.173 10.935 1.00 94.56 89 SER A CA 1
ATOM 709 C C . SER A 1 89 ? 2.517 -7.963 11.790 1.00 94.56 89 SER A C 1
ATOM 711 O O . SER A 1 89 ? 1.756 -6.996 11.895 1.00 94.56 89 SER A O 1
ATOM 713 N N . PRO A 1 90 ? 3.714 -7.958 12.407 1.00 92.44 90 PRO A N 1
ATOM 714 C CA . PRO A 1 90 ? 4.258 -6.756 13.043 1.00 92.44 90 PRO A CA 1
ATOM 715 C C . PRO A 1 90 ? 4.396 -5.554 12.087 1.00 92.44 90 PRO A C 1
ATOM 717 O O . PRO A 1 90 ? 4.528 -4.414 12.541 1.00 92.44 90 PRO A O 1
ATOM 720 N N . HIS A 1 91 ? 4.366 -5.793 10.772 1.00 92.44 91 HIS A N 1
ATOM 721 C CA . HIS A 1 91 ? 4.403 -4.771 9.733 1.00 92.44 91 HIS A CA 1
ATOM 722 C C . HIS A 1 91 ? 3.001 -4.526 9.168 1.00 92.44 91 HIS A C 1
ATOM 724 O O . HIS A 1 91 ? 2.356 -5.441 8.660 1.00 92.44 91 HIS A O 1
ATOM 730 N N . THR A 1 92 ? 2.563 -3.264 9.212 1.00 94.25 92 THR A N 1
ATOM 731 C CA . THR A 1 92 ? 1.234 -2.824 8.762 1.00 94.25 92 THR A CA 1
ATOM 732 C C . THR A 1 92 ? 0.895 -3.308 7.351 1.00 94.25 92 THR A C 1
ATOM 734 O O . THR A 1 92 ? 1.678 -3.112 6.415 1.00 94.25 92 THR A O 1
ATOM 737 N N . GLY A 1 93 ? -0.304 -3.870 7.199 1.00 96.94 93 GLY A N 1
ATOM 738 C CA . GLY A 1 93 ? -0.769 -4.496 5.966 1.00 96.94 93 GLY A CA 1
ATOM 739 C C . GLY A 1 93 ? -1.266 -5.919 6.204 1.00 96.94 93 GLY A C 1
ATOM 740 O O . GLY A 1 93 ? -1.277 -6.414 7.328 1.00 96.94 93 GLY A O 1
ATOM 741 N N . VAL A 1 94 ? -1.681 -6.574 5.122 1.00 98.50 94 VAL A N 1
ATOM 742 C CA . VAL A 1 94 ? -2.138 -7.969 5.156 1.00 98.50 94 VAL A CA 1
ATOM 743 C C . VAL A 1 94 ? -1.201 -8.839 4.339 1.00 98.50 94 VAL A C 1
ATOM 745 O O . VAL A 1 94 ? -0.721 -8.430 3.275 1.00 98.50 94 VAL A O 1
ATOM 748 N N . TRP A 1 95 ? -0.965 -10.038 4.855 1.00 98.19 95 TRP A N 1
ATOM 749 C CA . TRP A 1 95 ? 0.016 -11.002 4.385 1.00 98.19 95 TRP A CA 1
ATOM 750 C C . TRP A 1 95 ? -0.638 -12.346 4.083 1.00 98.19 95 TRP A C 1
ATOM 752 O O . TRP A 1 95 ? -1.647 -12.693 4.689 1.00 98.19 95 TRP A O 1
ATOM 762 N N . ILE A 1 96 ? -0.062 -13.096 3.149 1.00 97.75 96 ILE A N 1
ATOM 763 C CA . ILE A 1 96 ? -0.341 -14.517 2.941 1.00 97.75 96 ILE A CA 1
ATOM 764 C C . ILE A 1 96 ? 0.987 -15.234 3.154 1.00 97.75 96 ILE A C 1
ATOM 766 O O . ILE A 1 96 ? 1.894 -15.108 2.331 1.00 97.75 96 ILE A O 1
ATOM 770 N N . ALA A 1 97 ? 1.114 -15.950 4.273 1.00 95.00 97 ALA A N 1
ATOM 771 C CA . ALA A 1 97 ? 2.397 -16.457 4.748 1.00 95.00 97 ALA A CA 1
ATOM 772 C C . ALA A 1 97 ? 3.445 -15.326 4.812 1.00 95.00 97 ALA A C 1
ATOM 774 O O . ALA A 1 97 ? 3.311 -14.399 5.605 1.00 95.00 97 ALA A O 1
ATOM 775 N N . ASN A 1 98 ? 4.465 -15.364 3.951 1.00 93.00 98 ASN A N 1
ATOM 776 C CA . ASN A 1 98 ? 5.550 -14.380 3.951 1.00 93.00 98 ASN A CA 1
ATOM 777 C C . ASN A 1 98 ? 5.361 -13.243 2.933 1.00 93.00 98 ASN A C 1
ATOM 779 O O . ASN A 1 98 ? 6.195 -12.343 2.887 1.00 93.00 98 ASN A O 1
ATOM 783 N N . ASP A 1 99 ? 4.290 -13.256 2.131 1.00 94.69 99 ASP A N 1
ATOM 784 C CA . ASP A 1 99 ? 4.105 -12.318 1.019 1.00 94.69 99 ASP A CA 1
ATOM 785 C C . ASP A 1 99 ? 3.023 -11.274 1.313 1.00 94.69 99 ASP A C 1
ATOM 787 O O . ASP A 1 99 ? 1.898 -11.600 1.706 1.00 94.69 99 ASP A O 1
ATOM 791 N N . LYS A 1 100 ? 3.343 -9.987 1.120 1.00 97.12 100 LYS A N 1
ATOM 792 C CA . LYS A 1 100 ? 2.399 -8.894 1.396 1.00 97.12 100 LYS A CA 1
ATOM 793 C C . LYS A 1 100 ? 1.367 -8.815 0.285 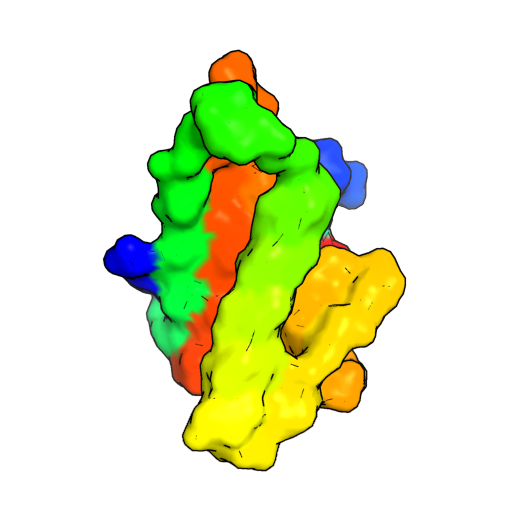1.00 97.12 100 LYS A C 1
ATOM 795 O O . LYS A 1 100 ? 1.659 -8.329 -0.809 1.00 97.12 100 LYS A O 1
ATOM 800 N N . ILE A 1 101 ? 0.134 -9.208 0.583 1.00 98.12 101 ILE A N 1
ATOM 801 C CA . ILE A 1 101 ? -0.965 -9.122 -0.380 1.00 98.12 101 ILE A CA 1
ATOM 802 C C . ILE A 1 101 ? -1.558 -7.709 -0.449 1.00 98.12 101 ILE A C 1
ATOM 804 O O . ILE A 1 101 ? -1.980 -7.268 -1.519 1.00 98.12 101 ILE A O 1
ATOM 808 N N . CYS A 1 102 ? -1.553 -6.964 0.663 1.00 98.38 102 CYS A N 1
ATOM 809 C CA . CYS A 1 102 ? -2.100 -5.610 0.712 1.00 98.38 102 CYS A CA 1
ATOM 810 C C . CYS A 1 102 ? -1.256 -4.669 1.571 1.00 98.38 102 CYS A C 1
ATOM 812 O O . CYS A 1 102 ? -1.105 -4.871 2.777 1.00 98.38 102 CYS A O 1
ATOM 814 N N . ALA A 1 103 ? -0.769 -3.587 0.966 1.00 97.75 103 ALA A N 1
ATOM 815 C CA . ALA A 1 103 ? -0.100 -2.507 1.683 1.00 97.75 103 ALA A CA 1
ATOM 816 C C . ALA A 1 103 ? -1.119 -1.511 2.248 1.00 97.75 103 ALA A C 1
ATOM 818 O O . ALA A 1 103 ? -2.180 -1.295 1.658 1.00 97.75 103 ALA A O 1
ATOM 819 N N . MET A 1 104 ? -0.783 -0.866 3.368 1.00 96.69 104 MET A N 1
ATOM 820 C CA . MET A 1 104 ? -1.560 0.252 3.908 1.00 96.69 104 MET A CA 1
ATOM 821 C C . MET A 1 104 ? -0.654 1.417 4.267 1.00 96.69 104 MET A C 1
ATOM 823 O O . MET A 1 104 ? 0.384 1.261 4.908 1.00 96.69 104 MET A O 1
ATOM 827 N N . GLY A 1 105 ? -1.081 2.606 3.866 1.00 95.38 105 GLY A N 1
ATOM 828 C CA . GLY A 1 105 ? -0.410 3.854 4.174 1.00 95.38 105 GLY A CA 1
ATOM 829 C C . GLY A 1 105 ? -1.467 4.928 4.288 1.00 95.38 105 GLY A C 1
ATOM 830 O O . GLY A 1 105 ? -2.037 5.334 3.284 1.00 95.38 105 GLY A O 1
ATOM 831 N N . ILE A 1 106 ? -1.736 5.360 5.516 1.00 95.88 106 ILE A N 1
ATOM 832 C CA . ILE A 1 106 ? -2.770 6.346 5.833 1.00 95.88 106 ILE A CA 1
ATOM 833 C C . ILE A 1 106 ? -2.097 7.649 6.252 1.00 95.88 106 ILE A C 1
ATOM 835 O O . ILE A 1 106 ? -1.032 7.639 6.874 1.00 95.88 106 ILE A O 1
ATOM 839 N N . ASN A 1 107 ? -2.739 8.767 5.942 1.00 96.69 107 ASN A N 1
ATOM 840 C CA . ASN A 1 107 ? -2.519 10.034 6.625 1.00 96.69 107 ASN A CA 1
ATOM 841 C C . ASN A 1 107 ? -3.827 10.485 7.281 1.00 96.69 107 ASN A C 1
ATOM 843 O O . ASN A 1 107 ? -4.912 10.159 6.800 1.00 96.69 107 ASN A O 1
ATOM 847 N N . THR A 1 108 ? -3.734 11.259 8.358 1.00 96.38 108 THR A N 1
ATOM 848 C CA . THR A 1 108 ? -4.906 11.867 8.991 1.00 96.38 108 THR A CA 1
ATOM 849 C C . THR A 1 108 ? -4.650 13.333 9.278 1.00 96.38 108 THR A C 1
ATOM 851 O O . THR A 1 108 ? -3.682 13.669 9.958 1.00 96.38 108 THR A O 1
ATOM 854 N N . GLN A 1 109 ? -5.548 14.205 8.831 1.00 95.81 109 GLN A N 1
ATOM 855 C CA . GLN A 1 109 ? -5.479 15.635 9.107 1.00 95.81 109 GLN A CA 1
ATOM 856 C C . GLN A 1 109 ? -6.841 16.119 9.601 1.00 95.81 109 GLN A C 1
ATOM 858 O O . GLN A 1 109 ? -7.859 15.880 8.961 1.00 95.81 109 GLN A O 1
ATOM 863 N N . ARG A 1 110 ? -6.871 16.780 10.768 1.00 95.00 110 ARG A N 1
ATOM 864 C CA . ARG A 1 110 ? -8.117 17.238 11.424 1.00 95.00 110 ARG A CA 1
ATOM 865 C C . ARG A 1 110 ? -9.160 16.118 11.600 1.00 95.00 110 ARG A C 1
ATOM 867 O O . ARG A 1 110 ? -10.355 16.348 11.472 1.00 95.00 110 ARG A O 1
ATOM 874 N N . GLY A 1 111 ? -8.693 14.896 11.865 1.00 95.31 111 GLY A N 1
ATOM 875 C CA . GLY A 1 111 ? -9.547 13.716 12.011 1.00 95.31 111 GLY A CA 1
ATOM 876 C C . GLY A 1 111 ? -10.057 13.119 10.697 1.00 95.31 111 GLY A C 1
ATOM 877 O O . GLY A 1 111 ? -10.747 12.111 10.753 1.00 95.31 111 GLY A O 1
ATOM 878 N N . ILE A 1 112 ? -9.715 13.682 9.534 1.00 98.00 112 ILE A N 1
ATOM 879 C CA . ILE A 1 112 ? -10.110 13.155 8.222 1.00 98.00 112 ILE A CA 1
ATOM 880 C C . ILE A 1 112 ? -8.963 12.325 7.639 1.00 98.00 112 ILE A C 1
ATOM 882 O O . ILE A 1 112 ? -7.818 12.786 7.618 1.00 98.00 112 ILE A O 1
ATOM 886 N N . THR A 1 113 ? -9.252 11.104 7.187 1.00 98.25 113 THR A N 1
ATOM 887 C CA . THR A 1 113 ? -8.267 10.228 6.536 1.00 98.25 113 THR A CA 1
ATOM 888 C C . THR A 1 113 ? -8.012 10.637 5.092 1.00 98.25 113 THR A C 1
ATOM 890 O O . THR A 1 113 ? -8.912 11.062 4.372 1.00 98.25 113 THR A O 1
ATOM 893 N N . SER A 1 114 ? -6.774 10.451 4.649 1.00 97.81 114 SER A N 1
ATOM 894 C CA . SER A 1 114 ? -6.397 10.396 3.241 1.00 97.81 114 SER A CA 1
ATOM 895 C C . SER A 1 114 ? -5.448 9.225 2.998 1.00 97.81 114 SER A C 1
ATOM 897 O O . SER A 1 114 ? -4.952 8.607 3.949 1.00 97.81 114 SER A O 1
ATOM 899 N N . HIS A 1 115 ? -5.203 8.917 1.720 1.00 97.56 115 HIS A N 1
ATOM 900 C CA . HIS A 1 115 ? -4.582 7.662 1.287 1.00 97.56 115 HIS A CA 1
ATOM 901 C C . HIS A 1 115 ? -5.424 6.463 1.730 1.00 97.56 115 HIS A C 1
ATOM 903 O O . HIS A 1 115 ? -6.647 6.575 1.791 1.00 97.56 115 HIS A O 1
ATOM 909 N N . GLY A 1 116 ? -4.826 5.295 1.947 1.00 97.75 116 GLY A N 1
ATOM 910 C CA . GLY A 1 116 ? -5.615 4.086 2.131 1.00 97.75 116 GLY A CA 1
ATOM 911 C C . GLY A 1 116 ? -4.810 2.804 2.018 1.00 97.75 116 GLY A C 1
ATOM 912 O O . GLY A 1 116 ? -3.769 2.647 2.662 1.00 97.75 116 GLY A O 1
ATOM 913 N N . LEU A 1 117 ? -5.324 1.892 1.201 1.00 98.31 117 LEU A N 1
ATOM 914 C CA . LEU A 1 117 ? -4.765 0.565 0.983 1.00 98.31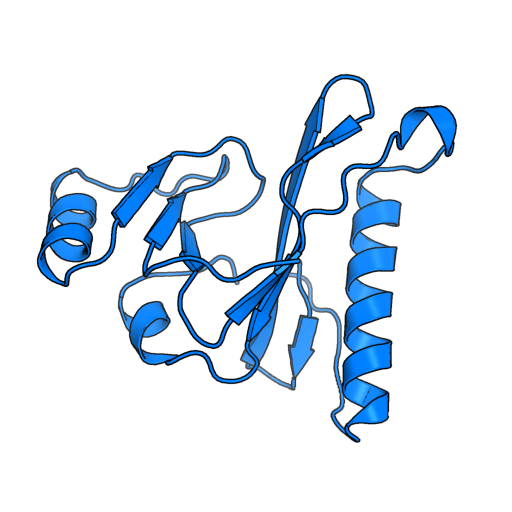 117 LEU A CA 1
ATOM 915 C C . LEU A 1 117 ? -4.549 0.284 -0.504 1.00 98.31 117 LEU A C 1
ATOM 917 O O . LEU A 1 117 ? -5.187 0.895 -1.366 1.00 98.31 117 LEU A O 1
ATOM 921 N N . ALA A 1 118 ? -3.646 -0.648 -0.778 1.00 98.50 118 ALA A N 1
ATOM 922 C CA . ALA A 1 118 ? -3.291 -1.099 -2.112 1.00 98.50 118 ALA A CA 1
ATOM 923 C C . ALA A 1 118 ? -3.202 -2.630 -2.119 1.00 98.50 118 ALA A C 1
ATOM 925 O O . ALA A 1 118 ? -2.257 -3.200 -1.572 1.00 98.50 118 ALA A O 1
ATOM 926 N N . LEU A 1 119 ? -4.215 -3.276 -2.699 1.00 98.69 119 LEU A N 1
ATOM 927 C CA . LEU A 1 119 ? -4.358 -4.728 -2.788 1.00 98.69 119 LEU A CA 1
ATOM 928 C C . LEU A 1 119 ? -3.817 -5.221 -4.132 1.00 98.69 119 LEU A C 1
ATOM 930 O O . LEU A 1 119 ? -4.264 -4.771 -5.189 1.00 98.69 119 LEU A O 1
ATOM 934 N N . ASN A 1 120 ? -2.880 -6.165 -4.098 1.00 98.44 120 ASN A N 1
ATOM 935 C CA . ASN A 1 120 ? -2.351 -6.789 -5.305 1.00 98.44 120 ASN A CA 1
ATOM 936 C C . ASN A 1 120 ? -3.344 -7.837 -5.833 1.00 98.44 120 ASN A C 1
ATOM 938 O O . ASN A 1 120 ? -3.494 -8.897 -5.232 1.00 98.44 120 ASN A O 1
ATOM 942 N N . CYS A 1 121 ? -4.023 -7.543 -6.947 1.00 98.06 121 CYS A N 1
ATOM 943 C CA . CYS A 1 121 ? -4.977 -8.468 -7.575 1.00 98.06 121 CYS A CA 1
ATOM 944 C C . CYS A 1 121 ? -4.330 -9.203 -8.756 1.00 98.06 121 CYS A C 1
ATOM 946 O O . CYS A 1 121 ? -4.261 -10.427 -8.791 1.00 98.06 121 CYS A O 1
ATOM 948 N N . ASN A 1 122 ? -3.827 -8.428 -9.715 1.00 97.75 122 ASN A N 1
ATOM 949 C CA . ASN A 1 122 ? -3.155 -8.879 -10.933 1.00 97.75 122 ASN A CA 1
ATOM 950 C C . ASN A 1 122 ? -1.913 -8.012 -11.219 1.00 97.75 122 ASN A C 1
ATOM 952 O O . ASN A 1 122 ? -1.517 -7.858 -12.371 1.00 97.75 122 ASN A O 1
ATOM 956 N N . THR A 1 123 ? -1.353 -7.384 -10.180 1.00 98.19 123 THR A N 1
ATOM 957 C CA . THR A 1 123 ? -0.175 -6.513 -10.263 1.00 98.19 123 THR A CA 1
ATOM 958 C C . THR A 1 123 ? 1.035 -7.298 -10.766 1.00 98.19 123 THR A C 1
ATOM 960 O O . THR A 1 123 ? 1.298 -8.394 -10.270 1.00 98.19 123 THR A O 1
ATOM 963 N N . ASP A 1 124 ? 1.821 -6.730 -11.683 1.00 97.69 124 ASP A N 1
ATOM 964 C CA . ASP A 1 124 ? 3.157 -7.267 -11.966 1.00 97.69 124 ASP A CA 1
ATOM 965 C C . ASP A 1 124 ? 4.060 -7.033 -10.746 1.00 97.69 124 ASP A C 1
ATOM 967 O O . ASP A 1 124 ? 4.428 -5.904 -10.422 1.00 97.69 124 ASP A O 1
ATOM 971 N N . LEU A 1 125 ? 4.394 -8.102 -10.024 1.00 96.75 125 LEU A N 1
ATOM 972 C CA . LEU A 1 125 ? 5.151 -7.989 -8.779 1.00 96.75 125 LEU A CA 1
ATOM 973 C C . LEU A 1 125 ? 6.626 -7.624 -9.002 1.00 96.75 125 LEU A C 1
ATOM 975 O O . LEU A 1 125 ? 7.270 -7.175 -8.058 1.00 96.75 125 LEU A O 1
ATOM 979 N N . LYS A 1 126 ? 7.142 -7.694 -10.239 1.00 96.50 126 LYS A N 1
ATOM 980 C CA . LYS A 1 126 ? 8.525 -7.299 -10.571 1.00 96.50 126 LYS A CA 1
ATOM 981 C C . LYS A 1 126 ? 8.816 -5.820 -10.321 1.00 96.50 126 LYS A C 1
ATOM 983 O O . LYS A 1 126 ? 9.977 -5.428 -10.209 1.00 96.50 126 LYS A O 1
ATOM 988 N N . TRP A 1 127 ? 7.781 -4.982 -10.225 1.00 96.81 127 TRP A N 1
ATOM 989 C CA . TRP A 1 127 ? 7.937 -3.591 -9.800 1.00 96.81 127 TRP A CA 1
ATOM 990 C C . TRP A 1 127 ? 8.438 -3.488 -8.349 1.00 96.81 127 TRP A C 1
ATOM 992 O O . TRP A 1 127 ? 9.189 -2.574 -8.018 1.00 96.81 127 TRP A O 1
ATOM 1002 N N . PHE A 1 128 ? 8.100 -4.445 -7.480 1.00 95.62 128 PHE A N 1
ATOM 1003 C CA . PHE A 1 128 ? 8.579 -4.444 -6.096 1.00 95.62 128 PHE A CA 1
ATOM 1004 C C . PHE A 1 128 ? 10.055 -4.843 -5.970 1.00 95.62 128 PHE A C 1
ATOM 1006 O O . PHE A 1 128 ? 10.707 -4.366 -5.046 1.00 95.62 128 PHE A O 1
ATOM 1013 N N . ASP A 1 129 ? 10.622 -5.588 -6.927 1.00 93.81 129 ASP A N 1
ATOM 1014 C CA . ASP A 1 129 ? 12.044 -5.985 -6.931 1.00 93.81 129 ASP A CA 1
ATOM 1015 C C . ASP A 1 129 ? 13.012 -4.787 -7.009 1.00 93.81 129 ASP A C 1
ATOM 1017 O O . ASP A 1 129 ? 14.214 -4.919 -6.779 1.00 93.81 129 ASP A O 1
ATOM 1021 N N . ARG A 1 130 ? 12.508 -3.602 -7.377 1.00 91.38 130 ARG A N 1
ATOM 1022 C CA . ARG A 1 130 ? 13.293 -2.368 -7.544 1.00 91.38 130 ARG A CA 1
ATOM 1023 C C . ARG A 1 130 ? 13.376 -1.515 -6.283 1.00 91.38 130 ARG A C 1
ATOM 1025 O O . ARG A 1 130 ? 14.074 -0.503 -6.283 1.00 91.38 130 ARG A O 1
ATOM 1032 N N . ILE A 1 131 ? 12.641 -1.881 -5.240 1.00 91.00 131 ILE A N 1
ATOM 1033 C CA . ILE A 1 131 ? 12.526 -1.107 -4.009 1.00 91.00 131 ILE A CA 1
ATOM 1034 C C . ILE A 1 131 ? 12.686 -2.016 -2.796 1.00 91.00 131 ILE A C 1
ATOM 1036 O O . ILE A 1 131 ? 12.490 -3.222 -2.871 1.00 91.00 131 ILE A O 1
ATOM 1040 N N . VAL A 1 132 ? 13.001 -1.421 -1.648 1.00 85.81 132 VAL A N 1
ATOM 1041 C CA . VAL A 1 132 ? 12.921 -2.110 -0.356 1.00 85.81 132 VAL A CA 1
ATOM 1042 C C . VAL A 1 132 ? 11.656 -1.610 0.348 1.00 85.81 132 VAL A C 1
ATOM 1044 O O . VAL A 1 132 ? 11.681 -0.535 0.958 1.00 85.81 132 VAL A O 1
ATOM 1047 N N . PRO A 1 133 ? 10.512 -2.308 0.207 1.00 79.31 133 PRO A N 1
ATOM 1048 C CA . PRO A 1 133 ? 9.264 -1.875 0.816 1.00 79.31 133 PRO A CA 1
ATOM 1049 C C . PRO A 1 133 ? 9.300 -2.036 2.344 1.00 79.31 133 PRO A C 1
ATOM 1051 O O . PRO A 1 133 ? 10.150 -2.708 2.922 1.00 79.31 133 PRO A O 1
ATOM 1054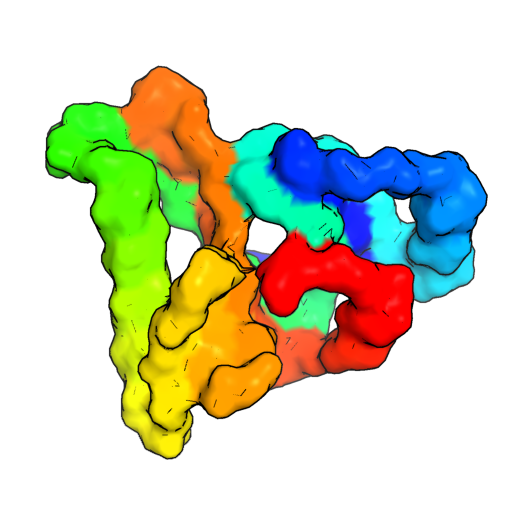 N N . CYS A 1 134 ? 8.357 -1.383 3.025 1.00 70.31 134 CYS A N 1
ATOM 1055 C CA . CYS A 1 134 ? 8.248 -1.457 4.482 1.00 70.31 134 CYS A CA 1
ATOM 1056 C C . CYS A 1 134 ? 7.768 -2.837 4.939 1.00 70.31 134 CYS A C 1
ATOM 1058 O O . CYS A 1 134 ? 6.556 -3.066 4.927 1.00 70.31 134 CYS A O 1
ATOM 1060 N N . GLY A 1 135 ? 8.693 -3.673 5.416 1.00 57.16 135 GLY A N 1
ATOM 1061 C CA . GLY A 1 135 ? 8.415 -5.035 5.879 1.00 57.16 135 GLY A CA 1
ATOM 1062 C C . GLY A 1 135 ? 8.321 -6.002 4.719 1.00 57.16 135 GLY A C 1
ATOM 1063 O O . GLY A 1 135 ? 7.559 -5.681 3.776 1.00 57.16 135 GLY A O 1
#

Foldseek 3Di:
DDFDAKEKEAEPPEDPCDPVLLVVSVVVPYHYYYDHWDFGIDITHPQKDWDWDWDQCVVVVHDPVRVLVVLQVVVCVVCVVVVARWDDDPWRAIDRVPHGQKHFIWDADNSIITTTMIGRGPDPCVSVVSDDTGD

pLDDT: mean 94.62, std 7.2, range [57.16, 98.81]

InterPro domains:
  IPR000544 Octanoyltransferase [PIRSF016262] (2-135)
  IPR000544 Octanoyltransferase [TIGR00214] (2-135)
  IPR000544 Octanoyltransferase [cd16444] (1-135)
  IPR004143 Biotinyl protein ligase (BPL) and lipoyl protein ligase (LPL), catalytic domain [PF21948] (2-132)
  IPR004143 Biotinyl protein ligase (BPL) and lipoyl protein ligase (LPL), catalytic domain [PS51733] (1-135)
  IPR020605 Octanoyltransferase, conserved site [PS01313] (37-52)
  IPR045864 Class II Aminoacyl-t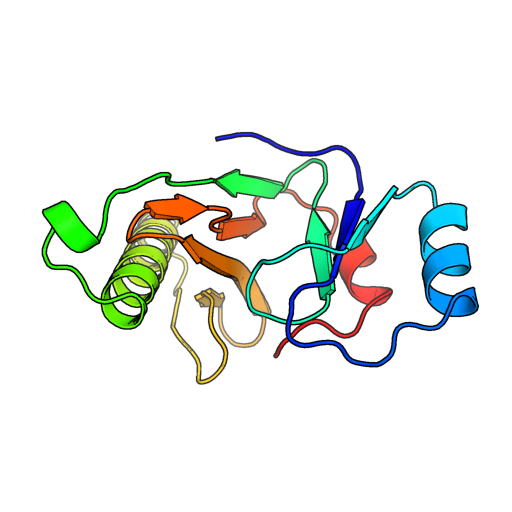RNA synthetase/Biotinyl protein ligase (BPL) and lipoyl protein ligase (LPL) [G3DSA:3.30.930.10] (1-135)
  IPR045864 Class II Aminoacyl-tRNA synthetase/Biotinyl protein ligase (BPL) and lipoyl protein ligase (LPL) [SSF55681] (2-135)

Radius of gyration: 14.9 Å; chains: 1; bounding box: 37×37×35 Å

Sequence (135 aa):
MLQHDPVYTVGLRSSVYTEQEESNLLAIGADFVRTNRGGLITFHGPGQLVVYPIFNLGAMKLGVREYVYQLEETIINLCERYKLHGERSPHTGVWIANDKICAMGINTQRGITSHGLALNCNTDLKWFDRIVPCG

Organism: Ciona savignyi (NCBI:txid51511)

=== Feature glossary ===
Legend for the data blocks above and below:

— What the protein is —

Sequence gives the chain of amino acids in standard one-letter code (A=alanine, C=cysteine, …, Y=tyrosine), read N→C. It is the only feature that is directly encoded by the gene; all structural features are derived from the folded form of this sequence.

The annotation block draws on four external resources. InterPro: which protein families and domains the sequence belongs to. GO: standardized terms for what the protein does, what process it participates in, and where in the cell it acts. CATH: which structural fold it has in the CATH hierarchy. Organism: the species of origin.

— Where its atoms are —

Atomic coordinates in PDBx/mmCIF format — the same representation the Protein Data Bank distributes. Each line of the _atom_site loop places one backbone atom in Cartesian space (units: ångströms, origin: arbitrary).

Six rendered views show the 3D structure from the faces of a cube — i.e. along ±x, ±y, ±z. Rendering representation is drawn randomly per protein from cartoon (secondary-structure ribbons), sticks (backbone bonds), or molecular surface; coloring is either N→C rainbow (blue at the N-terminus through red at the C-terminus) or one color per chain.

— Local backbone conformation —

DSSP 8-state secondary structure assigns each residue one of H (α-helix), G (3₁₀-helix), I (π-helix), E (extended β-strand), B (isolated β-bridge), T (hydrogen-bonded turn), S (bend), or '-' (coil). The assignment is computed from backbone hydrogen-bond geometry via the Kabsch–Sander algorithm.

P-SEA three-state annotation labels each residue as helix, strand, or coil based purely on the geometry of the Cα trace. It serves as a fallback when the full backbone (and thus DSSP) is unavailable.

φ (phi) and ψ (psi) are the two rotatable backbone dihedrals per residue: φ is the C(i-1)–N–Cα–C torsion, ψ is the N–Cα–C–N(i+1) torsion, both in degrees on (−180°, 180°]. α-helical residues cluster near (−60°, −45°); β-strand residues near (−120°, +130°). A Ramachandran plot is simply a scatter of (φ, ψ) for every residue.

— Global shape and packing —

Radius of gyration (Rg) is the root-mean-square distance of Cα atoms from their centroid — a single number for overall size and compactness. A globular domain of N residues has Rg ≈ 2.2·N^0.38 Å; an extended or disordered chain has a much larger Rg. The Cα contact count is the number of residue pairs whose Cα atoms are within 8 Å and are more than four positions apart in sequence — a standard proxy for tertiary packing density. The bounding box is the smallest axis-aligned box enclosing all Cα atoms.

Accessible surface area quantifies burial. A residue with SASA near zero is packed into the hydrophobic core; one with SASA >100 Å² sits on the surface. Computed here via the Shrake–Rupley numerical algorithm with a 1.4 Å probe.

The contact map is a binary N×N matrix image: pixel (i, j) is dark where Cα_i and Cα_j are within 8 Å and |i−j|>4. Because the |i−j|>4 filter removes local helical contacts, off-diagonal stripes parallel to the main diagonal indicate parallel β-sheets; stripes perpendicular to it indicate antiparallel β-sheets. The Ramachandran plot scatters every residue's (φ, ψ) pair against the sterically allowed regions. The PAE heatmap renders the predicted-aligned-error matrix.

— Structural neighborhood —

A 3Di character summarizes, for each residue, the relative orientation of the Cα frame of its nearest spatial neighbor. Because it encodes fold topology rather than chemistry, 3Di alignments detect remote structural similarity that sequence alignment misses.

Structural nearest neighbors (via Foldseek easy-search vs the PDB). Reported per hit: target PDB id, E-value, and alignment TM-score. A TM-score above ~0.5 is the conventional threshold for 'same fold'.

— Confidence and disorder —

For AlphaFold models, the B-factor field carries pLDDT — the model's own estimate of local accuracy on a 0–100 scale. Regions with pLDDT<50 should be treated as essentially unmodeled; they often correspond to intrinsically disordered segments.

B-factor (Debye–Waller factor) reflects atomic displacement in the crystal lattice. It is an experimental observable (units Å²), not a prediction; low values mean the atom is pinned down, high values mean it moves or is heterogeneous across the crystal.

Predicted Aligned Error (PAE) is an AlphaFold confidence matrix: entry (i, j) is the expected error in the position of residue j, in ångströms, when the prediction is superimposed on the true structure at residue i. Low PAE within a block of residues means that block is internally rigid and well-predicted; high PAE between two blocks means their relative placement is uncertain even if each block individually is confident.